Protein AF-A0A2T1CEN8-F1 (afdb_monomer)

Sequence (115 aa):
MPYPIASLLHLLQLVSPALPVGAYSYSEGLETLVQANKITNLSTLEDWLAQELRYGAIRLEAAVLLRIYDAAHSNQLDRLSYWNQWLSAFRETEELREQSWQMGRSLVRLLGDLV

Nearest PDB structures (foldseek)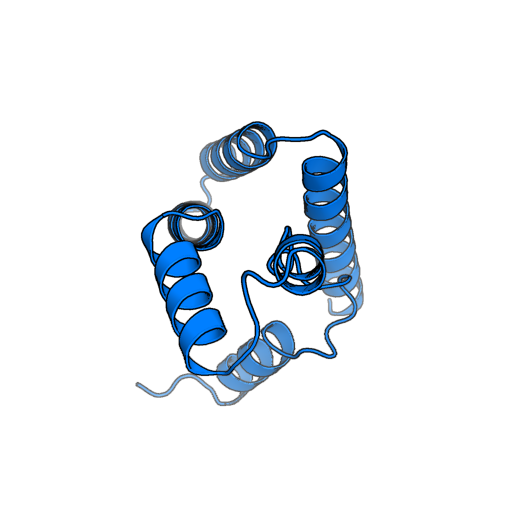:
  6jc4-assembly2_C  TM=9.478E-01  e=6.379E-05  Klebsiella pneumoniae
  3o1q-assembly1_A  TM=9.427E-01  e=2.244E-02  Helicobacter pylori

Radius of gyration: 16.71 Å; Cα contacts (8 Å, |Δi|>4): 56; chains: 1; bounding box: 39×34×43 Å

Solvent-accessible surface area (backbone atoms only — not comparable to full-atom values): 6658 Å² total; per-residue (Å²): 133,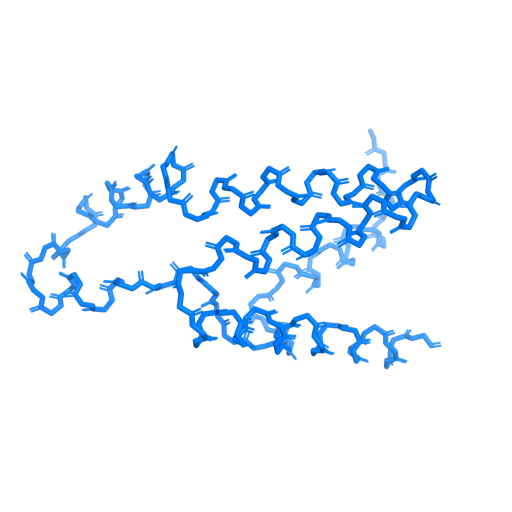84,71,54,69,65,60,53,51,53,49,53,51,71,72,35,91,82,45,88,33,68,80,78,89,80,59,75,64,50,65,57,34,39,77,68,65,66,36,81,51,70,70,47,45,52,54,48,52,54,44,33,57,71,72,36,66,60,38,54,52,55,57,48,49,55,53,39,48,54,19,57,77,67,70,33,61,69,54,32,52,49,52,51,52,52,55,50,68,64,37,89,44,70,67,58,30,50,51,54,49,49,30,53,53,33,46,54,50,53,53,63,76,74,109

Mean predicted aligned error: 5.1 Å

Secondary structure (DSSP, 8-state):
----HHHHHHHHHHT-TT-TT-S-TT-TTHHHHHHTTS--SHHHHHHHHHHHHHHSHHHHHHHHHHHHHHHHHTT-HHHHHHHHHHHHHH-SSHHHHHHHHHHHHHHHHHHHHH-

Structure (mmCIF, N/CA/C/O backbone):
data_AF-A0A2T1CEN8-F1
#
_entry.id   AF-A0A2T1CEN8-F1
#
loop_
_atom_site.group_PDB
_atom_site.id
_atom_site.type_symbol
_atom_site.label_atom_id
_atom_site.label_alt_id
_atom_site.label_comp_id
_atom_site.label_asym_id
_atom_site.label_entity_id
_atom_site.label_seq_id
_atom_site.pdbx_PDB_ins_code
_atom_site.Cartn_x
_atom_site.Cartn_y
_atom_site.Cartn_z
_atom_site.occupancy
_atom_site.B_iso_or_equiv
_atom_site.auth_seq_id
_atom_site.auth_comp_id
_atom_site.auth_asym_id
_atom_site.auth_atom_id
_atom_site.pdbx_PDB_model_num
ATOM 1 N N . MET A 1 1 ? 18.810 -22.371 -2.076 1.00 53.19 1 MET A N 1
ATOM 2 C CA . MET A 1 1 ? 18.755 -21.074 -2.782 1.00 53.19 1 MET A CA 1
ATOM 3 C C . MET A 1 1 ? 19.721 -20.117 -2.093 1.00 53.19 1 MET A C 1
ATOM 5 O O . MET A 1 1 ? 19.362 -19.644 -1.020 1.00 53.19 1 MET A O 1
ATOM 9 N N . PRO A 1 2 ? 20.946 -19.869 -2.590 1.00 56.00 2 PRO A N 1
ATOM 10 C CA . PRO A 1 2 ? 21.794 -18.855 -1.991 1.00 56.00 2 PRO A CA 1
ATOM 11 C C . PRO A 1 2 ? 21.412 -17.524 -2.636 1.00 56.00 2 PRO A C 1
ATOM 13 O O . PRO A 1 2 ? 21.935 -17.164 -3.686 1.00 56.00 2 PRO A O 1
ATOM 16 N N . TYR A 1 3 ? 20.463 -16.800 -2.047 1.00 59.09 3 TYR A N 1
ATOM 17 C CA . TYR A 1 3 ? 20.451 -15.364 -2.296 1.00 59.09 3 TYR A CA 1
ATOM 18 C C . TYR A 1 3 ? 21.772 -14.829 -1.728 1.00 59.09 3 TYR A C 1
ATOM 20 O O . TYR A 1 3 ? 22.085 -15.142 -0.574 1.00 59.09 3 TYR A O 1
ATOM 28 N N . PRO A 1 4 ? 22.587 -14.099 -2.508 1.00 77.00 4 PRO A N 1
ATOM 29 C CA . PRO A 1 4 ? 23.786 -13.471 -1.975 1.00 77.00 4 PRO A CA 1
ATOM 30 C C . PRO A 1 4 ? 23.396 -12.650 -0.746 1.00 77.00 4 PRO A C 1
ATOM 32 O O . PRO A 1 4 ? 22.367 -11.976 -0.769 1.00 77.00 4 PRO A O 1
ATOM 35 N N . ILE A 1 5 ? 24.202 -12.688 0.319 1.00 83.19 5 ILE A N 1
ATOM 36 C CA . ILE A 1 5 ? 23.942 -11.945 1.568 1.00 83.19 5 ILE A CA 1
ATOM 37 C C . ILE A 1 5 ? 23.580 -10.477 1.269 1.00 83.19 5 ILE A C 1
ATOM 39 O O . ILE A 1 5 ? 22.668 -9.930 1.879 1.00 83.19 5 ILE A O 1
ATOM 43 N N . ALA A 1 6 ? 24.208 -9.883 0.251 1.00 85.75 6 ALA A N 1
ATOM 44 C CA . ALA A 1 6 ? 23.903 -8.543 -0.243 1.00 85.75 6 ALA A CA 1
ATOM 45 C C . ALA A 1 6 ? 22.431 -8.340 -0.657 1.00 85.75 6 ALA A C 1
ATOM 47 O O . ALA A 1 6 ? 21.825 -7.347 -0.272 1.00 85.75 6 ALA A O 1
ATOM 48 N N . SER A 1 7 ? 21.818 -9.278 -1.388 1.00 87.69 7 SER A N 1
ATOM 49 C CA . SER A 1 7 ? 20.412 -9.166 -1.810 1.00 87.69 7 SER A CA 1
ATOM 50 C C . SER A 1 7 ? 19.453 -9.191 -0.621 1.00 87.69 7 SER A C 1
ATOM 52 O O . SER A 1 7 ? 18.476 -8.446 -0.605 1.00 87.69 7 SER A O 1
ATOM 54 N N . LEU A 1 8 ? 19.745 -10.018 0.389 1.00 90.50 8 LEU A N 1
ATOM 55 C CA . LEU A 1 8 ? 18.966 -10.042 1.625 1.00 90.50 8 LEU A CA 1
ATOM 56 C C . LEU A 1 8 ? 19.135 -8.736 2.411 1.00 90.50 8 LEU A C 1
ATOM 58 O O . LEU A 1 8 ? 18.147 -8.198 2.896 1.00 90.50 8 LEU A O 1
ATOM 62 N N . LEU A 1 9 ? 20.354 -8.200 2.505 1.00 91.50 9 LEU A N 1
ATOM 63 C CA . LEU A 1 9 ? 20.608 -6.922 3.176 1.00 91.50 9 LEU A CA 1
ATOM 64 C C . LEU A 1 9 ? 19.884 -5.756 2.490 1.00 91.50 9 LEU A C 1
ATOM 66 O O . LEU A 1 9 ? 19.263 -4.952 3.178 1.00 91.50 9 LEU A O 1
ATOM 70 N N . HIS A 1 10 ? 19.886 -5.700 1.155 1.00 88.44 10 HIS A N 1
ATOM 71 C CA . HIS A 1 10 ? 19.117 -4.695 0.414 1.00 88.44 10 HIS A CA 1
ATOM 72 C C . HIS A 1 10 ? 17.613 -4.833 0.665 1.00 88.44 10 HIS A C 1
ATOM 74 O O . HIS A 1 10 ? 16.931 -3.832 0.870 1.00 88.44 10 HIS A O 1
ATOM 80 N N . LEU A 1 11 ? 17.088 -6.063 0.702 1.00 90.19 11 LEU A N 1
ATOM 81 C CA . LEU A 1 11 ? 15.682 -6.290 1.027 1.00 90.19 11 LEU A CA 1
ATOM 82 C C . LEU A 1 11 ? 15.357 -5.830 2.453 1.00 90.19 11 LEU A C 1
ATOM 84 O O . LEU A 1 11 ? 14.375 -5.124 2.646 1.00 90.19 11 LEU A O 1
ATOM 88 N N . LEU A 1 12 ? 16.193 -6.182 3.434 1.00 92.06 12 LEU A N 1
ATOM 89 C CA . LEU A 1 12 ? 16.043 -5.757 4.830 1.00 92.06 12 LEU A CA 1
ATOM 90 C C . LEU A 1 12 ? 16.087 -4.233 4.980 1.00 92.06 12 LEU A C 1
ATOM 92 O O . LEU A 1 12 ? 15.329 -3.676 5.771 1.00 92.06 12 LEU A O 1
ATOM 96 N N . GLN A 1 13 ? 16.933 -3.556 4.203 1.00 89.06 13 GLN A N 1
ATOM 97 C CA . GLN A 1 13 ? 16.967 -2.100 4.153 1.00 89.06 13 GLN A CA 1
ATOM 98 C C . GLN A 1 13 ? 15.661 -1.532 3.584 1.00 89.06 13 GLN A C 1
ATOM 100 O O . GLN A 1 13 ? 15.100 -0.613 4.174 1.00 89.06 13 GLN A O 1
ATOM 105 N N . LEU A 1 14 ? 15.151 -2.098 2.486 1.00 88.38 14 LEU A N 1
ATOM 106 C CA . LEU A 1 14 ? 13.911 -1.652 1.841 1.00 88.38 14 LEU A CA 1
ATOM 107 C C . LEU A 1 14 ? 12.660 -1.867 2.704 1.00 88.38 14 LEU A C 1
ATOM 109 O O . LEU A 1 14 ? 11.748 -1.051 2.647 1.00 88.38 14 LEU A O 1
ATOM 113 N N . VAL A 1 15 ? 12.598 -2.937 3.502 1.00 88.94 15 VAL A N 1
ATOM 114 C CA . VAL A 1 15 ? 11.450 -3.204 4.395 1.00 88.94 15 VAL A CA 1
ATOM 115 C C . VAL A 1 15 ? 11.605 -2.570 5.781 1.00 88.94 15 VAL A C 1
ATOM 117 O O . VAL A 1 15 ? 10.758 -2.773 6.651 1.00 88.94 15 VAL A O 1
ATOM 120 N N . SER A 1 16 ? 12.691 -1.831 6.016 1.00 89.25 16 SER A N 1
ATOM 121 C CA . SER A 1 16 ? 12.960 -1.217 7.311 1.00 89.25 16 SER A CA 1
ATOM 122 C C . SER A 1 16 ? 11.968 -0.087 7.612 1.00 89.25 16 SER A C 1
ATOM 124 O O . SER A 1 16 ? 11.835 0.835 6.804 1.00 89.25 16 SER A O 1
ATOM 126 N N . PRO A 1 17 ? 11.370 -0.057 8.817 1.00 85.31 17 PRO A N 1
ATOM 127 C CA . PRO A 1 17 ? 10.620 1.094 9.331 1.00 85.31 17 PRO A CA 1
ATOM 128 C C . PRO A 1 17 ? 11.387 2.423 9.304 1.00 85.31 17 PRO A C 1
ATOM 130 O O . PRO A 1 17 ? 10.784 3.490 9.315 1.00 85.31 17 PRO A O 1
ATOM 133 N N . ALA A 1 18 ? 12.723 2.367 9.302 1.00 86.81 18 ALA A N 1
ATOM 134 C CA . ALA A 1 18 ? 13.588 3.542 9.283 1.00 86.81 18 ALA A CA 1
ATOM 135 C C . ALA A 1 18 ? 13.856 4.087 7.865 1.00 86.81 18 ALA A C 1
ATOM 137 O O . ALA A 1 18 ? 14.623 5.039 7.720 1.00 86.81 18 ALA A O 1
ATOM 138 N N . LEU A 1 19 ? 13.278 3.485 6.816 1.00 87.25 19 LEU A N 1
ATOM 139 C CA . LEU A 1 19 ? 13.467 3.938 5.439 1.00 87.25 19 LEU A CA 1
ATOM 140 C C . LEU A 1 19 ? 12.872 5.354 5.259 1.00 87.25 19 LEU A C 1
ATOM 142 O O . LEU A 1 19 ? 11.688 5.556 5.534 1.00 87.25 19 LEU A O 1
ATOM 146 N N . PRO A 1 20 ? 13.640 6.348 4.770 1.00 84.94 20 PRO A N 1
ATOM 147 C CA . PRO A 1 20 ? 13.226 7.754 4.751 1.00 84.94 20 PRO A CA 1
ATOM 148 C C . PRO A 1 20 ? 12.309 8.087 3.559 1.00 84.94 20 PRO A C 1
ATOM 150 O O . PRO A 1 20 ? 12.567 9.018 2.799 1.00 84.94 20 PRO A O 1
ATOM 153 N N . VAL A 1 21 ? 11.236 7.318 3.369 1.00 83.56 21 VAL A N 1
ATOM 154 C CA . VAL A 1 21 ? 10.285 7.496 2.256 1.00 83.56 21 VAL A CA 1
ATOM 155 C C . VAL A 1 21 ? 8.971 8.169 2.661 1.00 83.56 21 VAL A C 1
ATOM 157 O O . VAL A 1 21 ? 8.228 8.611 1.787 1.00 83.56 21 VAL A O 1
ATOM 160 N N . GLY A 1 22 ? 8.719 8.326 3.962 1.00 71.31 22 GLY A N 1
ATOM 161 C CA . GLY A 1 22 ? 7.466 8.855 4.507 1.00 71.31 22 GLY A CA 1
ATOM 162 C C . GLY A 1 22 ? 6.734 7.830 5.377 1.00 71.31 22 GLY A C 1
ATOM 163 O O . GLY A 1 22 ? 7.156 6.681 5.474 1.00 71.31 22 GLY A O 1
ATOM 164 N N . ALA A 1 23 ? 5.671 8.276 6.053 1.00 63.22 23 ALA A N 1
ATOM 165 C CA . ALA A 1 23 ? 4.889 7.454 6.976 1.00 63.22 23 ALA A CA 1
ATOM 166 C C . ALA A 1 23 ? 4.058 6.372 6.255 1.00 63.22 23 ALA A C 1
ATOM 168 O O . ALA A 1 23 ? 3.808 6.446 5.056 1.00 63.22 23 ALA A O 1
ATOM 169 N N . TYR A 1 24 ? 3.646 5.363 7.020 1.00 61.94 24 TYR A N 1
ATOM 170 C CA . TYR A 1 24 ? 2.929 4.171 6.571 1.00 61.94 24 TYR A CA 1
ATOM 171 C C . TYR A 1 24 ? 1.587 4.475 5.879 1.00 61.94 24 TYR A C 1
ATOM 173 O O . TYR A 1 24 ? 0.736 5.135 6.465 1.00 61.94 24 TYR A O 1
ATOM 181 N N . SER A 1 25 ? 1.346 3.911 4.689 1.00 59.94 25 SER A N 1
ATOM 182 C CA . SER A 1 25 ? 0.066 4.034 3.955 1.00 59.94 25 SER A CA 1
ATOM 183 C C . SER A 1 25 ? -1.065 3.141 4.489 1.00 59.94 25 SER A C 1
ATOM 185 O O . SER A 1 25 ? -2.124 3.073 3.886 1.00 59.94 25 SER A O 1
ATOM 187 N N . TYR A 1 26 ? -0.846 2.391 5.573 1.00 65.00 26 TYR A N 1
ATOM 188 C CA . TYR A 1 26 ? -1.755 1.315 5.998 1.00 65.00 26 TYR A CA 1
ATOM 189 C C . TYR A 1 26 ? -2.483 1.576 7.323 1.00 65.00 26 TYR A C 1
ATOM 191 O O . TYR A 1 26 ? -3.190 0.698 7.802 1.00 65.00 26 TYR A O 1
ATOM 199 N N . SER A 1 27 ? -2.305 2.739 7.959 1.00 70.25 27 SER A N 1
ATOM 200 C CA . SER A 1 27 ? -3.034 3.096 9.192 1.00 70.25 27 SER A CA 1
ATOM 201 C C . SER A 1 27 ? -4.302 3.914 8.927 1.00 70.25 27 SER A C 1
ATOM 203 O O . SER A 1 27 ? -4.882 4.477 9.858 1.00 70.25 27 SER A O 1
ATOM 205 N N . GLU A 1 28 ? -4.711 4.026 7.664 1.00 76.12 28 GLU A N 1
ATOM 206 C CA . GLU A 1 28 ? -5.873 4.805 7.246 1.00 76.12 28 GLU A CA 1
ATOM 207 C C . GLU A 1 28 ? -7.143 4.294 7.940 1.00 76.12 28 GLU A C 1
ATOM 209 O O . GLU A 1 28 ? -7.411 3.097 8.011 1.00 76.12 28 GLU A O 1
ATOM 214 N N . GLY A 1 29 ? -7.903 5.209 8.545 1.00 86.06 29 GLY A N 1
ATOM 215 C CA . GLY A 1 29 ? -9.126 4.882 9.285 1.00 86.06 29 GLY A CA 1
ATOM 216 C C . GLY A 1 29 ? -8.918 4.185 10.636 1.00 86.06 29 GLY A C 1
ATOM 217 O O . GLY A 1 29 ? -9.852 4.161 11.440 1.00 86.06 29 GLY A O 1
ATOM 218 N N . LEU A 1 30 ? -7.716 3.683 10.948 1.00 90.38 30 LEU A N 1
ATOM 219 C CA . LEU A 1 30 ? -7.443 2.996 12.214 1.00 90.38 30 LEU A CA 1
ATOM 220 C C . LEU A 1 30 ? -7.646 3.930 13.416 1.00 90.38 30 LEU A C 1
ATOM 222 O O . LEU A 1 30 ? -8.295 3.551 14.390 1.00 90.38 30 LEU A O 1
ATOM 226 N N . GLU A 1 31 ? -7.163 5.174 13.325 1.00 91.38 31 GLU A N 1
ATOM 227 C CA . GLU A 1 31 ? -7.367 6.192 14.364 1.00 91.38 31 GLU A CA 1
ATOM 228 C C . GLU A 1 31 ? -8.860 6.474 14.591 1.00 91.38 31 GLU A C 1
ATOM 230 O O . GLU A 1 31 ? -9.327 6.483 15.730 1.00 91.38 31 GLU A O 1
ATOM 235 N N . THR A 1 32 ? -9.634 6.621 13.513 1.00 92.62 32 THR A N 1
ATOM 236 C CA . THR A 1 32 ? -11.085 6.831 13.586 1.00 92.62 32 THR A CA 1
ATOM 237 C C . THR A 1 32 ? -11.793 5.648 14.243 1.00 92.62 32 THR A C 1
ATOM 239 O O . THR A 1 32 ? -12.680 5.844 15.072 1.00 92.62 32 THR A O 1
ATOM 242 N N . LEU A 1 33 ? -11.399 4.412 13.924 1.00 94.81 33 LEU A N 1
ATOM 243 C CA . LEU A 1 33 ? -11.977 3.205 14.520 1.00 94.81 33 LEU A CA 1
ATOM 244 C C . LEU A 1 33 ? -11.653 3.078 16.013 1.00 94.81 33 LEU A C 1
ATOM 246 O O . LEU A 1 33 ? -12.505 2.623 16.780 1.00 94.81 33 LEU A O 1
ATOM 250 N N . VAL A 1 34 ? -10.466 3.511 16.443 1.00 95.50 34 VAL A N 1
ATOM 251 C CA . VAL A 1 34 ? -10.112 3.598 17.867 1.00 95.50 34 VAL A CA 1
ATOM 252 C C . VAL A 1 34 ? -10.949 4.677 18.561 1.00 95.50 34 VAL A C 1
ATOM 254 O O . VAL A 1 34 ? -11.595 4.391 19.568 1.00 95.50 34 VAL A O 1
ATOM 257 N N . GLN A 1 35 ? -11.025 5.887 17.997 1.00 96.62 35 GLN A N 1
ATOM 258 C CA . GLN A 1 35 ? -11.828 6.991 18.546 1.00 96.62 35 GLN A CA 1
ATOM 259 C C . GLN A 1 35 ? -13.325 6.640 18.637 1.00 96.62 35 GLN A C 1
ATOM 261 O O . GLN A 1 35 ? -14.006 7.023 19.588 1.00 96.62 35 GLN A O 1
ATOM 266 N N . ALA A 1 36 ? -13.836 5.854 17.686 1.00 97.19 36 ALA A N 1
ATOM 267 C CA . ALA A 1 36 ? -15.211 5.360 17.663 1.00 97.19 36 ALA A CA 1
ATOM 268 C C . ALA A 1 36 ? -15.452 4.123 18.555 1.00 97.19 36 ALA A C 1
ATOM 270 O O . ALA A 1 36 ? -16.541 3.545 18.506 1.00 97.19 36 ALA A O 1
ATOM 271 N N . ASN A 1 37 ? -14.466 3.697 19.357 1.00 97.00 37 ASN A N 1
ATOM 2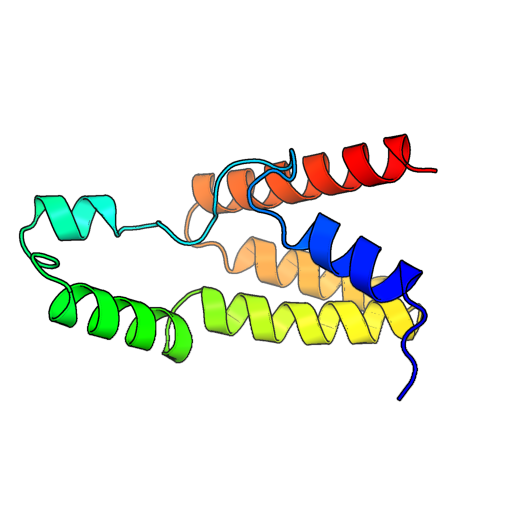72 C CA . ASN A 1 37 ? -14.516 2.499 20.206 1.00 97.00 37 ASN A CA 1
ATOM 273 C C . ASN A 1 37 ? -14.851 1.202 19.437 1.00 97.00 37 ASN A C 1
ATOM 275 O O . ASN A 1 37 ? -15.468 0.285 19.982 1.00 97.00 37 ASN A O 1
ATOM 279 N N . LYS A 1 38 ? -14.469 1.116 18.157 1.00 96.94 38 LYS A N 1
ATOM 280 C CA . LYS A 1 38 ? -14.612 -0.097 17.333 1.00 96.94 38 LYS A CA 1
ATOM 281 C C . LYS A 1 38 ? -13.422 -1.035 17.489 1.00 96.94 38 LYS A C 1
ATOM 283 O O . LYS A 1 38 ? -13.613 -2.245 17.517 1.00 96.94 38 LYS A O 1
ATOM 288 N N . ILE A 1 39 ? -12.223 -0.476 17.638 1.00 97.00 39 ILE A N 1
ATOM 289 C CA . ILE A 1 39 ? -11.005 -1.220 17.964 1.00 97.00 39 ILE A CA 1
ATOM 290 C C . ILE A 1 39 ? -10.596 -0.828 19.378 1.00 97.00 39 ILE A C 1
ATOM 292 O O . ILE A 1 39 ? -10.221 0.313 19.628 1.00 97.00 39 ILE A O 1
ATOM 296 N N . THR A 1 40 ? -10.717 -1.766 20.313 1.00 97.38 40 THR A N 1
ATOM 297 C CA . THR A 1 40 ? -10.523 -1.510 21.753 1.00 97.38 40 THR A CA 1
ATOM 298 C C . THR A 1 40 ? -9.555 -2.485 22.411 1.00 97.38 40 THR A C 1
ATOM 300 O O . THR A 1 40 ? -9.158 -2.290 23.557 1.00 97.38 40 THR A O 1
ATOM 303 N N . ASN A 1 41 ? -9.175 -3.550 21.709 1.00 97.38 41 ASN A N 1
ATOM 304 C CA . ASN A 1 41 ? -8.303 -4.600 22.214 1.00 97.38 41 ASN A CA 1
ATOM 305 C C . ASN A 1 41 ? -7.616 -5.353 21.063 1.00 97.38 41 ASN A C 1
ATOM 307 O O . ASN A 1 41 ? -7.928 -5.140 19.888 1.00 97.38 41 ASN A O 1
ATOM 311 N N . LEU A 1 42 ? -6.705 -6.260 21.426 1.00 97.69 42 LEU A N 1
ATOM 312 C CA . LEU A 1 42 ? -5.937 -7.079 20.488 1.00 97.69 42 LEU A CA 1
ATOM 313 C C . LEU A 1 42 ? -6.829 -7.825 19.484 1.00 97.69 42 LEU A C 1
ATOM 315 O O . LEU A 1 42 ? -6.604 -7.701 18.289 1.00 97.69 42 LEU A O 1
ATOM 319 N N . SER A 1 43 ? -7.870 -8.519 19.950 1.00 98.25 43 SER A N 1
ATOM 320 C CA . SER A 1 43 ? -8.756 -9.304 19.077 1.00 98.25 43 SER A CA 1
ATOM 321 C C . SER A 1 43 ? -9.440 -8.423 18.031 1.00 98.25 43 SER A C 1
ATOM 323 O O . SER A 1 43 ? -9.442 -8.759 16.853 1.00 98.25 43 SER A O 1
ATOM 325 N N . THR A 1 44 ? -9.959 -7.256 18.429 1.00 97.44 44 THR A N 1
ATOM 326 C CA . THR A 1 44 ? -10.600 -6.331 17.474 1.00 97.44 44 THR A CA 1
ATOM 327 C C . THR A 1 44 ? -9.620 -5.741 16.457 1.00 97.44 44 THR A C 1
ATOM 329 O O . THR A 1 44 ? -10.012 -5.440 15.332 1.00 97.44 44 THR A O 1
ATOM 332 N N . LEU A 1 45 ? -8.346 -5.579 16.834 1.00 95.81 45 LEU A N 1
ATOM 333 C CA . LEU A 1 45 ? -7.296 -5.128 15.921 1.00 95.81 45 LEU A CA 1
ATOM 334 C C . LEU A 1 45 ? -6.891 -6.239 14.942 1.00 95.81 45 LEU A C 1
ATOM 336 O O . LEU A 1 45 ? -6.733 -5.971 13.754 1.00 95.81 45 LEU A O 1
ATOM 340 N N . GLU A 1 46 ? -6.749 -7.476 15.419 1.00 96.62 46 GLU A N 1
ATOM 341 C CA . GLU A 1 46 ? -6.453 -8.646 14.583 1.00 96.62 46 GLU A CA 1
ATOM 342 C C . GLU A 1 46 ? -7.544 -8.870 13.530 1.00 96.62 46 GLU A C 1
ATOM 344 O O . GLU A 1 46 ? -7.235 -9.055 12.351 1.00 96.62 46 GLU A O 1
ATOM 349 N N . ASP A 1 47 ? -8.815 -8.763 13.926 1.00 96.06 47 ASP A N 1
ATOM 350 C CA . ASP A 1 47 ? -9.952 -8.869 13.011 1.00 96.06 47 ASP A CA 1
ATOM 351 C C . ASP A 1 47 ? -9.936 -7.774 11.939 1.00 96.06 47 ASP A C 1
ATOM 353 O O . ASP A 1 47 ? -10.272 -8.031 10.778 1.00 96.06 47 ASP A O 1
ATOM 357 N N . TRP A 1 48 ? -9.543 -6.551 12.306 1.00 94.12 48 TRP A N 1
ATOM 358 C CA . TRP A 1 48 ? -9.401 -5.449 11.359 1.00 94.12 48 TRP A CA 1
ATOM 359 C C . TRP A 1 48 ? -8.242 -5.689 10.383 1.00 94.12 48 TRP A C 1
ATOM 361 O O . TRP A 1 48 ? -8.437 -5.588 9.174 1.00 94.12 48 TRP A O 1
ATOM 371 N N . LEU A 1 49 ? -7.068 -6.106 10.873 1.00 93.19 49 LEU A N 1
ATOM 372 C CA . LEU A 1 49 ? -5.912 -6.439 10.028 1.00 93.19 49 LEU A CA 1
ATOM 373 C C . LEU A 1 49 ? -6.236 -7.567 9.041 1.00 93.19 49 LEU A C 1
ATOM 375 O O . LEU A 1 49 ? -5.876 -7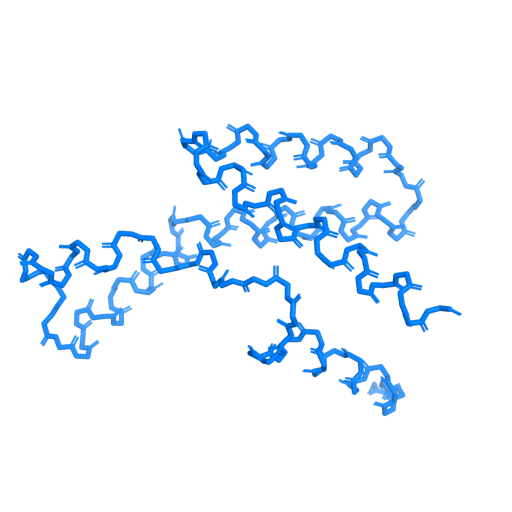.496 7.866 1.00 93.19 49 LEU A O 1
ATOM 379 N N . ALA A 1 50 ? -6.944 -8.604 9.493 1.00 95.00 50 ALA A N 1
ATOM 380 C CA . ALA A 1 50 ? -7.372 -9.703 8.635 1.00 95.00 50 ALA A CA 1
ATOM 381 C C . ALA A 1 50 ? -8.344 -9.235 7.540 1.00 95.00 50 ALA A C 1
ATOM 383 O O . ALA A 1 50 ? -8.268 -9.707 6.402 1.00 95.00 50 ALA A O 1
ATOM 384 N N . GLN A 1 51 ? -9.246 -8.301 7.860 1.00 93.31 51 GLN A N 1
ATOM 385 C CA . GLN A 1 51 ? -10.141 -7.688 6.878 1.00 93.31 51 GLN A CA 1
ATOM 386 C C . GLN A 1 51 ? -9.376 -6.822 5.879 1.00 93.31 51 GLN A C 1
ATOM 388 O O . GLN A 1 51 ? -9.611 -6.958 4.681 1.00 93.31 51 GLN A O 1
ATOM 393 N N . GLU A 1 52 ? -8.423 -6.015 6.337 1.00 91.06 52 GLU A N 1
ATOM 394 C CA . GLU A 1 52 ? -7.606 -5.162 5.473 1.00 91.06 52 GLU A CA 1
ATOM 395 C C . GLU A 1 52 ? -6.770 -5.997 4.487 1.00 91.06 52 GLU A C 1
ATOM 397 O O . GLU A 1 52 ? -6.756 -5.743 3.283 1.00 91.06 52 GLU A O 1
ATOM 402 N N . LEU A 1 53 ? -6.171 -7.094 4.959 1.00 91.81 53 LEU A N 1
ATOM 403 C CA . LEU A 1 53 ? -5.443 -8.046 4.110 1.00 91.81 53 LEU A CA 1
ATOM 404 C C . LEU A 1 53 ? -6.343 -8.780 3.106 1.00 91.81 53 LEU A C 1
ATOM 406 O O . LEU A 1 53 ? -5.879 -9.198 2.042 1.00 91.81 53 LEU A O 1
ATOM 410 N N . ARG A 1 54 ? -7.621 -8.989 3.438 1.00 93.69 54 ARG A N 1
ATOM 411 C CA . ARG A 1 54 ? -8.546 -9.782 2.616 1.00 93.69 54 ARG A CA 1
ATOM 412 C C . ARG A 1 54 ? -9.360 -8.941 1.639 1.00 93.69 54 ARG A C 1
ATOM 414 O O . ARG A 1 54 ? -9.668 -9.423 0.547 1.00 93.69 54 ARG A O 1
ATOM 421 N N . TYR A 1 55 ? -9.715 -7.726 2.024 1.00 90.69 55 TYR A N 1
ATOM 422 C CA . TYR A 1 55 ? -10.666 -6.876 1.310 1.00 90.69 55 TYR A CA 1
ATOM 423 C C . TYR A 1 55 ? -10.169 -5.444 1.104 1.00 90.69 55 TYR A C 1
ATOM 425 O O . TYR A 1 55 ? -10.651 -4.793 0.181 1.00 90.69 55 TYR A O 1
ATOM 433 N N . GLY A 1 56 ? -9.232 -4.977 1.927 1.00 88.75 56 GLY A N 1
ATOM 434 C CA . GLY A 1 56 ? -8.745 -3.602 1.918 1.00 88.75 56 GLY A CA 1
ATOM 435 C C . GLY A 1 56 ? -7.689 -3.301 0.855 1.00 88.75 56 GLY A C 1
ATOM 436 O O . GLY A 1 56 ? -7.411 -4.099 -0.054 1.00 88.75 56 GLY A O 1
ATOM 437 N N . ALA A 1 57 ? -7.088 -2.119 0.980 1.00 87.38 57 ALA A N 1
ATOM 438 C CA . ALA A 1 57 ? -6.129 -1.572 0.029 1.00 87.38 57 ALA A CA 1
ATOM 439 C C . ALA A 1 57 ? -4.864 -2.435 -0.061 1.00 87.38 57 ALA A C 1
ATOM 441 O O . ALA A 1 57 ? -4.358 -2.651 -1.165 1.00 87.38 57 ALA A O 1
ATOM 442 N N . ILE A 1 58 ? -4.416 -3.024 1.058 1.00 88.81 58 ILE A N 1
ATOM 443 C CA . ILE A 1 58 ? -3.205 -3.867 1.108 1.00 88.81 58 ILE A CA 1
ATOM 444 C C . ILE A 1 58 ? -3.275 -5.009 0.084 1.00 88.81 58 ILE A C 1
ATOM 446 O O . ILE A 1 58 ? -2.294 -5.304 -0.606 1.00 88.81 58 ILE A O 1
ATOM 450 N N . ARG A 1 59 ? -4.445 -5.642 -0.071 1.00 91.50 59 ARG A N 1
ATOM 451 C CA . ARG A 1 59 ? -4.635 -6.723 -1.049 1.00 91.50 59 ARG A CA 1
ATOM 452 C C . ARG A 1 59 ? -4.393 -6.248 -2.480 1.00 91.50 59 ARG A C 1
ATOM 454 O O . ARG A 1 59 ? -3.806 -6.973 -3.287 1.00 91.50 59 ARG A O 1
ATOM 461 N N . LEU A 1 60 ? -4.907 -5.070 -2.816 1.00 91.94 60 LEU A N 1
ATOM 462 C CA . LEU A 1 60 ? -4.824 -4.517 -4.163 1.00 91.94 60 LEU A CA 1
ATOM 463 C C . LEU A 1 60 ? -3.421 -3.988 -4.454 1.00 91.94 60 LEU A C 1
ATOM 465 O O . LEU A 1 60 ? -2.881 -4.287 -5.518 1.00 91.94 60 LEU A O 1
ATOM 469 N N . GLU A 1 61 ? -2.791 -3.319 -3.491 1.00 91.44 61 GLU A N 1
ATOM 470 C CA . GLU A 1 61 ? -1.392 -2.898 -3.582 1.00 91.44 61 GLU A CA 1
ATOM 471 C C . GLU A 1 61 ? -0.457 -4.088 -3.814 1.00 91.44 61 GLU A C 1
ATOM 473 O O . GLU A 1 61 ? 0.350 -4.059 -4.744 1.00 91.44 61 GLU A O 1
ATOM 478 N N . ALA A 1 62 ? -0.615 -5.178 -3.055 1.00 92.56 62 ALA A N 1
ATOM 479 C CA . ALA A 1 62 ? 0.178 -6.393 -3.241 1.00 92.56 62 ALA A CA 1
ATOM 480 C C . ALA A 1 62 ? -0.037 -7.017 -4.632 1.00 92.56 62 ALA A C 1
ATOM 482 O O . ALA A 1 62 ? 0.914 -7.435 -5.296 1.00 92.56 62 ALA A O 1
ATOM 483 N N . ALA A 1 63 ? -1.283 -7.050 -5.114 1.00 94.56 63 ALA A N 1
ATOM 484 C CA . ALA A 1 63 ? -1.597 -7.574 -6.438 1.00 94.56 63 ALA A CA 1
ATOM 485 C C . ALA A 1 63 ? -0.989 -6.724 -7.568 1.00 94.56 63 ALA A C 1
ATOM 487 O O . ALA A 1 63 ? -0.548 -7.279 -8.582 1.00 94.56 63 ALA A O 1
ATOM 488 N N . VAL A 1 64 ? -0.972 -5.397 -7.420 1.00 95.75 64 VAL A N 1
ATOM 489 C CA . VAL A 1 64 ? -0.355 -4.473 -8.381 1.00 95.75 64 VAL A CA 1
ATOM 490 C C . VAL A 1 64 ? 1.171 -4.540 -8.310 1.00 95.75 64 VAL A C 1
ATOM 492 O O . VAL A 1 64 ? 1.810 -4.555 -9.360 1.00 95.75 64 VAL A O 1
ATOM 495 N N . LEU A 1 65 ? 1.758 -4.681 -7.119 1.00 93.94 65 LEU A N 1
ATOM 496 C CA . LEU A 1 65 ? 3.203 -4.841 -6.935 1.00 93.94 65 LEU A CA 1
ATOM 497 C C . LEU A 1 65 ? 3.755 -6.014 -7.753 1.00 93.94 65 LEU A C 1
ATOM 499 O O . LEU A 1 65 ? 4.753 -5.850 -8.449 1.00 93.94 65 LEU A O 1
ATOM 503 N N . LEU A 1 66 ? 3.078 -7.168 -7.736 1.00 96.69 66 LEU A N 1
ATOM 504 C CA . LEU A 1 66 ? 3.470 -8.328 -8.547 1.00 96.69 66 LEU A CA 1
ATOM 505 C C . LEU A 1 66 ? 3.480 -8.003 -10.049 1.00 96.69 66 LEU A C 1
ATOM 507 O O . LEU A 1 66 ? 4.407 -8.365 -10.765 1.00 96.69 66 LEU A O 1
ATOM 511 N N . ARG A 1 67 ? 2.484 -7.251 -10.528 1.00 97.31 67 ARG A N 1
ATOM 512 C CA . ARG A 1 67 ? 2.383 -6.855 -11.942 1.00 97.31 67 ARG A CA 1
ATOM 513 C C . ARG A 1 67 ? 3.452 -5.843 -12.342 1.00 97.31 67 ARG A C 1
ATOM 515 O O . ARG A 1 67 ? 3.978 -5.922 -13.45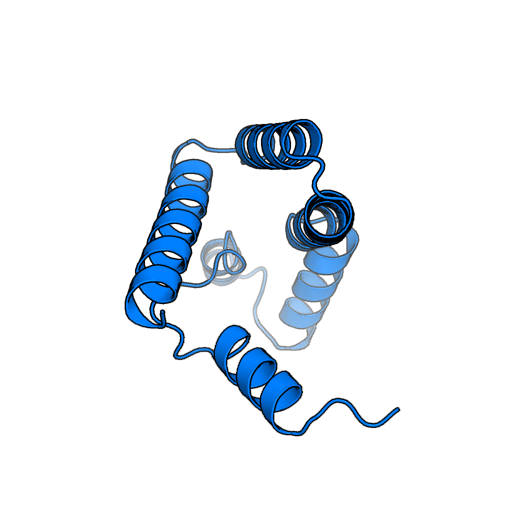0 1.00 97.31 67 ARG A O 1
ATOM 522 N N . ILE A 1 68 ? 3.762 -4.893 -11.458 1.00 96.38 68 ILE A N 1
ATOM 523 C CA . ILE A 1 68 ? 4.851 -3.928 -11.649 1.00 96.38 68 ILE A CA 1
ATOM 524 C C . ILE A 1 68 ? 6.192 -4.662 -11.675 1.00 96.38 68 ILE A C 1
ATOM 526 O O . ILE A 1 68 ? 7.006 -4.381 -12.550 1.00 96.38 68 ILE A O 1
ATOM 530 N N . TYR A 1 69 ? 6.400 -5.626 -10.773 1.00 95.19 69 TYR A N 1
ATOM 531 C CA . TYR A 1 69 ? 7.599 -6.461 -10.746 1.00 95.19 69 TYR A CA 1
ATOM 532 C C . TYR A 1 69 ? 7.781 -7.227 -12.061 1.00 95.19 69 TYR A C 1
ATOM 534 O O . TYR A 1 69 ? 8.838 -7.126 -12.681 1.00 95.19 69 TYR A O 1
ATOM 542 N N . ASP A 1 70 ? 6.739 -7.911 -12.541 1.00 96.88 70 ASP A N 1
ATOM 543 C CA . ASP A 1 70 ? 6.787 -8.657 -13.803 1.00 96.88 70 ASP A CA 1
ATOM 544 C C . ASP A 1 70 ? 7.049 -7.740 -15.009 1.00 96.88 70 ASP A C 1
ATOM 546 O O . ASP A 1 70 ? 7.834 -8.074 -15.906 1.00 96.88 70 ASP A O 1
ATOM 550 N N . ALA A 1 71 ? 6.410 -6.564 -15.032 1.00 97.38 71 ALA A N 1
ATOM 551 C CA . ALA A 1 71 ? 6.608 -5.563 -16.074 1.00 97.38 71 ALA A CA 1
ATOM 552 C C . ALA A 1 71 ? 8.042 -5.014 -16.069 1.00 97.38 71 ALA A C 1
ATOM 554 O O . ALA A 1 71 ? 8.658 -4.934 -17.131 1.00 97.38 71 ALA A O 1
ATOM 555 N N . ALA A 1 72 ? 8.589 -4.689 -14.894 1.00 95.44 72 ALA A N 1
ATOM 556 C CA . ALA A 1 72 ? 9.966 -4.234 -14.736 1.00 95.44 72 ALA A CA 1
ATOM 557 C C . ALA A 1 72 ? 10.967 -5.323 -15.147 1.00 95.44 72 ALA A C 1
ATOM 559 O O . ALA A 1 72 ? 11.879 -5.054 -15.924 1.00 95.44 72 ALA A O 1
ATOM 560 N N . HIS A 1 73 ? 10.755 -6.567 -14.706 1.00 96.19 73 HIS A N 1
ATOM 561 C CA . HIS A 1 73 ? 11.608 -7.704 -15.057 1.00 96.19 73 HIS A CA 1
ATOM 562 C C . HIS A 1 73 ? 11.629 -7.975 -16.569 1.00 96.19 73 HIS A C 1
ATOM 564 O O . HIS A 1 73 ? 12.658 -8.351 -17.126 1.00 96.19 73 HIS A O 1
ATOM 570 N N . SER A 1 74 ? 10.504 -7.734 -17.246 1.00 97.19 74 SER A N 1
ATOM 571 C CA . SER A 1 74 ? 10.360 -7.909 -18.695 1.00 97.19 74 SER A CA 1
ATOM 572 C C . SER A 1 74 ? 10.665 -6.644 -19.513 1.00 97.19 74 SER A C 1
ATOM 574 O O . SER A 1 74 ? 10.413 -6.642 -20.717 1.00 97.19 74 SER A O 1
ATOM 576 N N . ASN A 1 75 ? 11.158 -5.562 -18.893 1.00 96.81 75 ASN A N 1
ATOM 577 C CA . ASN A 1 75 ? 11.390 -4.248 -19.519 1.00 96.81 75 ASN A CA 1
ATOM 578 C C . ASN A 1 75 ? 10.162 -3.649 -20.244 1.00 96.81 75 ASN A C 1
ATOM 580 O O . ASN A 1 75 ? 10.287 -2.932 -21.236 1.00 96.81 75 ASN A O 1
ATOM 584 N N . GLN A 1 76 ? 8.951 -3.926 -19.756 1.00 98.00 76 GLN A N 1
ATOM 585 C CA . GLN A 1 76 ? 7.692 -3.451 -20.338 1.00 98.00 76 GLN A CA 1
ATOM 586 C C . GLN A 1 76 ? 7.245 -2.142 -19.677 1.00 98.00 76 GLN A C 1
ATOM 588 O O . GLN A 1 76 ? 6.335 -2.124 -18.843 1.00 98.00 76 GLN A O 1
ATOM 593 N N . LEU A 1 77 ? 7.881 -1.034 -20.065 1.00 96.38 77 LEU A N 1
ATOM 594 C CA . LEU A 1 77 ? 7.638 0.288 -19.472 1.00 96.38 77 LEU A CA 1
ATOM 595 C C . LEU A 1 77 ? 6.184 0.762 -19.614 1.00 96.38 77 LEU A C 1
ATOM 597 O O . LEU A 1 77 ? 5.642 1.342 -18.674 1.00 96.38 77 LEU A O 1
ATOM 601 N N . ASP A 1 78 ? 5.518 0.448 -20.727 1.00 97.94 78 ASP A N 1
ATOM 602 C CA . ASP A 1 78 ? 4.107 0.803 -20.926 1.00 97.94 78 ASP A CA 1
ATOM 603 C C . ASP A 1 78 ? 3.196 0.120 -19.899 1.00 97.94 78 ASP A C 1
ATOM 605 O O . ASP A 1 7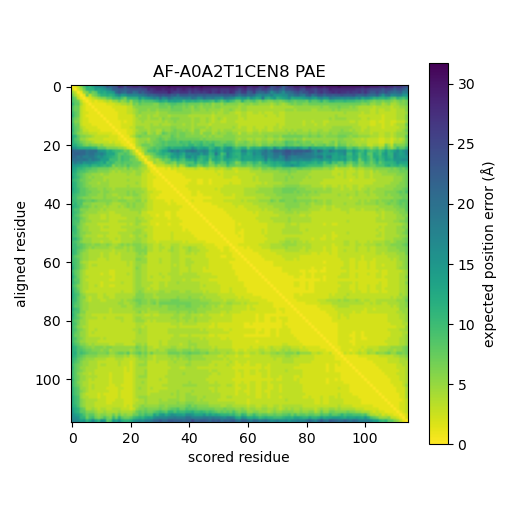8 ? 2.285 0.743 -19.352 1.00 97.94 78 ASP A O 1
ATOM 609 N N . ARG A 1 79 ? 3.470 -1.152 -19.570 1.00 97.56 79 ARG A N 1
ATOM 610 C CA . ARG A 1 79 ? 2.719 -1.8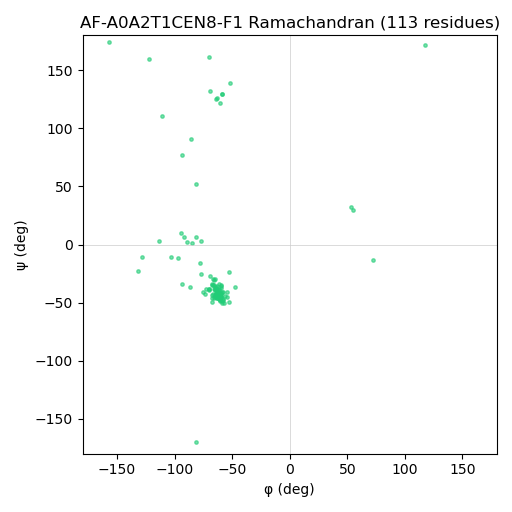75 -18.534 1.00 97.56 79 ARG A CA 1
ATOM 611 C C . ARG A 1 79 ? 3.013 -1.334 -17.144 1.00 97.56 79 ARG A C 1
ATOM 613 O O . ARG A 1 79 ? 2.096 -1.240 -16.333 1.00 97.56 79 ARG A O 1
ATOM 620 N N . LEU A 1 80 ? 4.264 -0.967 -16.873 1.00 96.44 80 LEU A N 1
ATOM 621 C CA . LEU A 1 80 ? 4.641 -0.333 -15.612 1.00 96.44 80 LEU A CA 1
ATOM 622 C C . LEU A 1 80 ? 3.885 0.992 -15.430 1.00 96.44 80 LEU A C 1
ATOM 624 O O . LEU A 1 80 ? 3.256 1.203 -14.394 1.00 96.44 80 LEU A O 1
ATOM 628 N N . SER A 1 81 ? 3.871 1.842 -16.462 1.00 96.62 81 SER A N 1
ATOM 629 C CA . SER A 1 81 ? 3.132 3.110 -16.469 1.00 96.62 81 SER A CA 1
ATOM 630 C C . SER A 1 81 ? 1.628 2.897 -16.289 1.00 96.62 81 SER A C 1
ATOM 632 O O . SER A 1 81 ? 1.007 3.563 -15.460 1.00 96.62 81 SER A O 1
ATOM 634 N N . TYR A 1 82 ? 1.050 1.920 -16.994 1.00 98.00 82 TYR A N 1
ATOM 635 C CA . TYR A 1 82 ? -0.359 1.555 -16.857 1.00 98.00 82 TYR A CA 1
ATOM 636 C C . TYR A 1 82 ? -0.721 1.176 -15.416 1.00 98.00 82 TYR A C 1
ATOM 638 O O . TYR A 1 82 ? -1.669 1.724 -14.858 1.00 98.00 82 TYR A O 1
ATOM 646 N N . TRP A 1 83 ? 0.041 0.276 -14.786 1.00 97.44 83 TRP A N 1
ATOM 647 C CA . TRP A 1 83 ? -0.246 -0.161 -13.418 1.00 97.44 83 TRP A CA 1
ATOM 648 C C . TRP A 1 83 ? -0.044 0.949 -12.386 1.00 97.44 83 TRP A C 1
ATOM 650 O O . TRP A 1 83 ? -0.824 1.038 -11.440 1.00 97.44 83 TRP A O 1
ATOM 660 N N . ASN A 1 84 ? 0.929 1.839 -12.597 1.00 95.25 84 ASN A N 1
ATOM 661 C CA . ASN A 1 84 ? 1.094 3.028 -11.766 1.00 95.25 84 ASN A CA 1
ATOM 662 C C . ASN A 1 84 ? -0.112 3.981 -11.878 1.00 95.25 84 ASN A C 1
ATOM 664 O O . ASN A 1 84 ? -0.622 4.460 -10.864 1.00 95.25 84 ASN A O 1
ATOM 668 N N . GLN A 1 85 ? -0.608 4.230 -13.094 1.00 96.44 85 GLN A N 1
ATOM 669 C CA . GLN A 1 85 ? -1.806 5.050 -13.314 1.00 96.44 85 GLN A CA 1
ATOM 670 C C . GLN A 1 85 ? -3.052 4.399 -12.709 1.00 96.44 85 GLN A C 1
ATOM 672 O O . GLN A 1 85 ? -3.837 5.078 -12.053 1.00 96.44 85 GLN A O 1
ATOM 677 N N . TRP A 1 86 ? -3.205 3.084 -12.873 1.00 97.00 86 TRP A N 1
ATOM 678 C CA . TRP A 1 86 ? -4.318 2.332 -12.300 1.00 97.00 86 TRP A CA 1
ATOM 679 C C . TRP A 1 86 ? -4.324 2.420 -10.772 1.00 97.00 86 TRP A C 1
ATOM 681 O O . TRP A 1 86 ? -5.350 2.750 -10.186 1.00 97.00 86 TRP A O 1
ATOM 691 N N . LEU A 1 87 ? -3.171 2.211 -10.124 1.00 94.50 87 LEU A N 1
ATOM 692 C CA . LEU A 1 87 ? -3.056 2.328 -8.669 1.00 94.50 87 LEU A CA 1
ATOM 693 C C . LEU A 1 87 ? -3.321 3.760 -8.189 1.00 94.50 87 LEU A C 1
ATOM 695 O O . LEU A 1 87 ? -3.960 3.956 -7.163 1.00 94.50 87 LEU A O 1
ATOM 699 N N . SER A 1 88 ? -2.890 4.760 -8.960 1.00 94.31 88 SER A N 1
ATOM 700 C CA . SER A 1 88 ? -3.174 6.169 -8.668 1.00 94.31 88 SER A CA 1
ATOM 701 C C . SER A 1 88 ? -4.667 6.492 -8.758 1.00 94.31 88 SER A C 1
ATOM 703 O O . SER A 1 88 ? -5.158 7.289 -7.970 1.00 94.31 88 SER A O 1
ATOM 705 N N . ALA A 1 89 ? -5.385 5.885 -9.707 1.00 94.81 89 ALA A N 1
ATOM 706 C CA . ALA A 1 89 ? -6.830 6.044 -9.864 1.00 94.81 89 ALA A CA 1
ATOM 707 C C . ALA A 1 89 ? -7.638 5.237 -8.834 1.00 94.81 89 ALA A C 1
ATOM 709 O O . ALA A 1 89 ? -8.773 5.594 -8.540 1.00 94.81 89 ALA A O 1
ATOM 710 N N . PHE A 1 90 ? -7.064 4.156 -8.300 1.00 92.31 90 PHE A N 1
ATOM 711 C CA . PHE A 1 90 ? -7.667 3.351 -7.238 1.00 92.31 90 PHE A CA 1
ATOM 712 C C . PHE A 1 90 ? -7.726 4.094 -5.894 1.00 92.31 90 PHE A C 1
ATOM 714 O O . PHE A 1 90 ? -8.607 3.817 -5.085 1.00 92.31 90 PHE A O 1
ATOM 721 N N . ARG A 1 91 ? -6.813 5.041 -5.651 1.00 90.31 91 ARG A N 1
ATOM 722 C CA . ARG A 1 91 ? -6.812 5.852 -4.427 1.00 90.31 91 ARG A CA 1
ATOM 723 C C . ARG A 1 91 ? -8.111 6.649 -4.324 1.00 90.31 91 ARG A C 1
ATOM 725 O O . ARG A 1 91 ? -8.427 7.438 -5.209 1.00 90.31 91 ARG A O 1
ATOM 732 N N . GLU A 1 92 ? -8.838 6.428 -3.233 1.00 88.38 92 GLU A N 1
ATOM 733 C CA . GLU A 1 92 ? -10.210 6.917 -3.065 1.00 88.38 92 GLU A CA 1
ATOM 734 C C . GLU A 1 92 ? -10.290 8.443 -2.962 1.00 88.38 92 GLU A C 1
ATOM 736 O O . GLU A 1 92 ? -11.242 9.046 -3.457 1.00 88.38 92 GLU A O 1
ATOM 741 N N . THR A 1 93 ? -9.283 9.071 -2.349 1.00 90.62 93 THR A N 1
ATOM 742 C CA . THR A 1 93 ? -9.215 10.526 -2.187 1.00 90.62 93 THR A CA 1
ATOM 743 C C . THR A 1 93 ? -7.948 11.108 -2.805 1.00 90.62 93 THR A C 1
ATOM 745 O O . THR A 1 93 ? -6.946 10.418 -3.031 1.00 90.62 93 T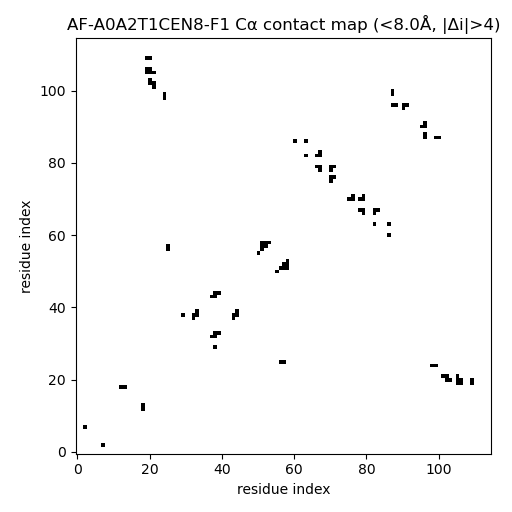HR A O 1
ATOM 748 N N . GLU A 1 94 ? -7.990 12.411 -3.084 1.00 92.81 94 GLU A N 1
ATOM 749 C CA . GLU A 1 94 ? -6.837 13.149 -3.595 1.00 92.81 94 GLU A CA 1
ATOM 750 C C . GLU A 1 94 ? -5.667 13.120 -2.608 1.00 92.81 94 GLU A C 1
ATOM 752 O O . GLU A 1 94 ? -4.525 12.928 -3.023 1.00 92.81 94 GLU A O 1
ATOM 757 N N . GLU A 1 95 ? -5.952 13.230 -1.312 1.00 89.44 95 GLU A N 1
ATOM 758 C CA . GLU A 1 95 ? -4.961 13.188 -0.242 1.00 89.44 95 GLU A CA 1
ATOM 759 C C . GLU A 1 95 ? -4.217 11.850 -0.225 1.00 89.44 95 GLU A C 1
ATOM 761 O O . GLU A 1 95 ? -2.986 11.839 -0.209 1.00 89.44 95 GLU A O 1
ATOM 766 N N . LEU A 1 96 ? -4.939 10.726 -0.308 1.00 88.31 96 LEU A N 1
ATOM 767 C CA . LEU A 1 96 ? -4.333 9.388 -0.339 1.00 88.31 96 LEU A CA 1
ATOM 768 C C . LEU A 1 96 ? -3.466 9.186 -1.584 1.00 88.31 96 LEU A C 1
ATOM 770 O O . LEU A 1 96 ? -2.388 8.582 -1.542 1.00 88.31 96 LEU A O 1
ATOM 774 N N . ARG A 1 97 ? -3.917 9.720 -2.721 1.00 91.69 97 ARG A N 1
ATOM 775 C CA . ARG A 1 97 ? -3.161 9.681 -3.972 1.00 91.69 97 ARG A CA 1
ATOM 776 C C . ARG A 1 97 ? -1.877 10.500 -3.884 1.00 91.69 97 ARG A C 1
ATOM 778 O O . ARG A 1 97 ? -0.818 9.998 -4.263 1.00 91.69 97 ARG A O 1
ATOM 785 N N . GLU A 1 98 ? -1.946 11.717 -3.354 1.00 91.81 98 GLU A N 1
ATOM 786 C CA . GLU A 1 98 ? -0.769 12.569 -3.175 1.00 91.81 98 GLU A CA 1
ATOM 787 C C . GLU A 1 98 ? 0.228 11.982 -2.176 1.00 91.81 98 GLU A C 1
ATOM 789 O O . GLU A 1 98 ? 1.433 12.012 -2.439 1.00 91.81 98 GLU A O 1
ATOM 794 N N . GLN A 1 99 ? -0.247 11.374 -1.085 1.00 89.38 99 GLN A N 1
ATOM 795 C CA . GLN A 1 99 ? 0.601 10.636 -0.145 1.00 89.38 99 GLN A CA 1
ATOM 796 C C . GLN A 1 99 ? 1.335 9.485 -0.847 1.00 89.38 99 GLN A C 1
ATOM 798 O O . GLN A 1 99 ? 2.562 9.379 -0.760 1.00 89.38 99 GLN A O 1
ATOM 803 N N . SER A 1 100 ? 0.615 8.671 -1.627 1.00 90.38 100 SER A N 1
ATOM 804 C CA . SER A 1 100 ? 1.205 7.569 -2.395 1.00 90.38 100 SER A CA 1
ATOM 805 C C . SER A 1 100 ? 2.257 8.063 -3.399 1.00 90.38 100 SER A C 1
ATOM 807 O O . SER A 1 100 ? 3.324 7.458 -3.533 1.00 90.38 100 SER A O 1
ATOM 809 N N . TRP A 1 101 ? 1.999 9.173 -4.097 1.00 92.88 101 TRP A N 1
ATOM 810 C CA . TRP A 1 101 ? 2.963 9.767 -5.025 1.00 92.88 101 TRP A CA 1
ATOM 811 C C . TRP A 1 101 ? 4.163 10.388 -4.316 1.00 92.88 101 TRP A C 1
ATOM 813 O O . TRP A 1 101 ? 5.288 10.267 -4.803 1.00 92.88 101 TRP A O 1
ATOM 823 N N . GLN A 1 102 ? 3.960 11.033 -3.167 1.00 92.00 102 GLN A N 1
ATOM 824 C CA . GLN A 1 102 ? 5.045 11.557 -2.346 1.00 92.00 102 GLN A CA 1
ATOM 825 C C . GLN A 1 102 ? 5.999 10.435 -1.936 1.00 92.00 102 GLN A C 1
ATOM 827 O O . GLN A 1 102 ? 7.206 10.591 -2.114 1.00 92.00 102 GLN A O 1
ATOM 832 N N . MET A 1 103 ? 5.478 9.306 -1.452 1.00 90.81 103 MET A N 1
ATOM 833 C CA . MET A 1 103 ? 6.303 8.158 -1.069 1.00 90.81 103 MET A CA 1
ATOM 834 C C . MET A 1 103 ? 7.098 7.605 -2.254 1.00 90.81 103 MET A C 1
ATOM 836 O O . MET A 1 103 ? 8.303 7.383 -2.135 1.00 90.81 103 MET A O 1
ATOM 840 N N . GLY A 1 104 ? 6.465 7.471 -3.425 1.00 91.69 104 GLY A N 1
ATOM 841 C CA . GLY A 1 104 ? 7.151 7.064 -4.654 1.00 91.69 104 GLY A CA 1
ATOM 842 C C . GLY A 1 104 ? 8.276 8.026 -5.055 1.00 91.69 104 GLY A C 1
ATOM 843 O O . GLY A 1 104 ? 9.389 7.593 -5.348 1.00 91.69 104 GLY A O 1
ATOM 844 N N . ARG A 1 105 ? 8.028 9.342 -4.998 1.00 93.19 105 ARG A N 1
ATOM 845 C CA . ARG A 1 105 ? 9.043 10.378 -5.265 1.00 93.19 105 ARG A CA 1
ATOM 846 C C . ARG A 1 105 ? 10.208 10.309 -4.274 1.00 93.19 105 ARG A C 1
ATOM 848 O O . ARG A 1 105 ? 11.359 10.438 -4.687 1.00 93.19 105 ARG A O 1
ATOM 855 N N . SER A 1 106 ? 9.927 10.091 -2.989 1.00 92.38 106 SER A N 1
ATOM 856 C CA . SER A 1 106 ? 10.960 9.930 -1.959 1.00 92.38 106 SER A CA 1
ATOM 857 C C . SER A 1 106 ? 11.809 8.682 -2.198 1.00 92.38 106 SER A C 1
ATOM 859 O O . SER A 1 106 ? 13.029 8.756 -2.090 1.00 92.38 106 SER A O 1
ATOM 861 N N . LEU A 1 107 ? 11.191 7.560 -2.586 1.00 91.12 107 LEU A N 1
ATOM 862 C CA . LEU A 1 107 ? 11.915 6.332 -2.917 1.00 91.12 107 LEU A CA 1
ATOM 863 C C . LEU A 1 107 ? 12.814 6.512 -4.148 1.00 91.12 107 LEU A C 1
ATOM 865 O O . LEU A 1 107 ? 13.964 6.089 -4.124 1.00 91.12 107 LEU A O 1
ATOM 869 N N . VAL A 1 108 ? 12.331 7.181 -5.200 1.00 91.88 108 VAL A N 1
ATOM 870 C CA . VAL A 1 108 ? 13.146 7.493 -6.388 1.00 91.88 108 VAL A CA 1
ATOM 871 C C . VAL A 1 108 ? 14.334 8.388 -6.034 1.00 91.88 108 VAL A C 1
ATOM 873 O O . VAL A 1 108 ? 15.439 8.139 -6.510 1.00 91.88 108 VAL A O 1
ATOM 876 N N . ARG A 1 109 ? 14.134 9.401 -5.179 1.00 91.69 109 ARG A N 1
ATOM 877 C CA . ARG A 1 109 ? 15.233 10.247 -4.691 1.00 91.69 109 ARG A CA 1
ATOM 878 C C . ARG A 1 109 ? 16.274 9.418 -3.938 1.00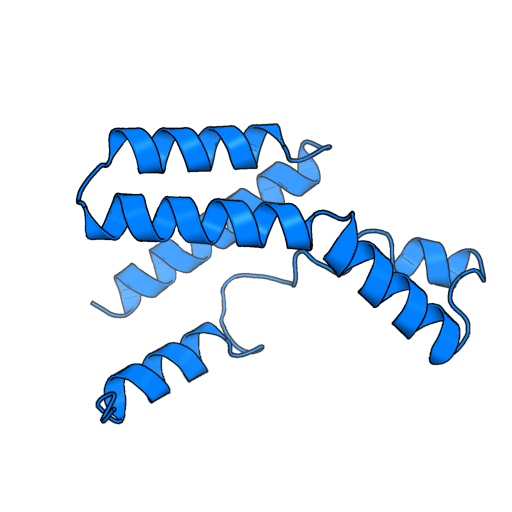 91.69 109 ARG A C 1
ATOM 880 O O . ARG A 1 109 ? 17.447 9.501 -4.269 1.00 91.69 109 ARG A O 1
ATOM 887 N N . LEU A 1 110 ? 15.829 8.579 -3.002 1.00 90.12 110 LEU A N 1
ATOM 888 C CA . LEU A 1 110 ? 16.710 7.702 -2.232 1.00 90.12 110 LEU A CA 1
ATOM 889 C C . LEU A 1 110 ? 17.516 6.760 -3.137 1.00 90.12 110 LEU A C 1
ATOM 891 O O . LEU A 1 110 ? 18.697 6.548 -2.895 1.00 90.12 110 LEU A O 1
ATOM 895 N N . LEU A 1 111 ? 16.899 6.205 -4.184 1.00 87.38 111 LEU A N 1
ATOM 896 C CA . LEU A 1 111 ? 17.608 5.379 -5.164 1.00 87.38 111 LEU A CA 1
ATOM 897 C C . LEU A 1 111 ? 18.683 6.173 -5.916 1.00 87.38 111 LEU A C 1
ATOM 899 O O . LEU A 1 111 ? 19.752 5.632 -6.166 1.00 87.38 111 LEU A O 1
ATOM 903 N N . GLY A 1 112 ? 18.419 7.439 -6.248 1.00 88.25 112 GLY A N 1
ATOM 904 C CA . GLY A 1 112 ? 19.408 8.329 -6.859 1.00 88.25 112 GLY A CA 1
ATOM 905 C C . GLY A 1 112 ? 20.582 8.668 -5.937 1.00 88.25 112 GLY A C 1
ATOM 906 O O . GLY A 1 112 ? 21.685 8.854 -6.430 1.00 88.25 112 GLY A O 1
ATOM 907 N N . ASP A 1 113 ? 20.365 8.700 -4.620 1.00 84.50 113 ASP A N 1
ATOM 908 C CA . ASP A 1 113 ? 21.426 8.936 -3.628 1.00 84.50 113 ASP A CA 1
ATOM 909 C C . ASP A 1 113 ? 22.302 7.686 -3.374 1.00 84.50 113 ASP A C 1
ATOM 911 O O . ASP A 1 113 ? 23.372 7.789 -2.773 1.00 84.50 113 ASP A O 1
ATOM 915 N N . LEU A 1 114 ? 21.841 6.498 -3.789 1.00 73.94 114 LEU A N 1
ATOM 916 C CA . LEU A 1 114 ? 22.521 5.208 -3.593 1.00 73.94 114 LEU A CA 1
ATOM 917 C C . LEU A 1 114 ? 23.347 4.741 -4.808 1.00 73.94 114 LEU A C 1
ATOM 919 O O . LEU A 1 114 ? 24.085 3.761 -4.677 1.00 73.94 114 LEU A O 1
ATOM 923 N N . VAL A 1 115 ? 23.198 5.391 -5.969 1.00 56.06 115 VAL A N 1
ATOM 924 C CA . VAL A 1 115 ? 23.902 5.093 -7.237 1.00 56.06 115 VAL A CA 1
ATOM 925 C C . VAL A 1 115 ? 24.997 6.123 -7.479 1.00 56.06 115 VAL A C 1
ATOM 927 O O . VAL A 1 115 ? 26.105 5.698 -7.875 1.00 56.06 115 VAL A O 1
#

pLDDT: mean 89.54, std 9.88, range [53.19, 98.25]

Foldseek 3Di:
DDPDPVVVVVVCQVPDPPNPLDDDLQCPCVVVCVVVVQDDDDVSVVVVVVCCCVPNPVVVVVVLVVQLVVCVVVVPVVSNVVSLVVNLVVQPDPVSSVSVVSSVVSVVVVVVVVD